Protein AF-A0A372FZQ7-F1 (afdb_monomer_lite)

Foldseek 3Di:
DPLPADWDWDQDPVRQIWIWTDDPPDIDIGRPPVVSVVVVVVVVVVCVVPDDPVRVVVVVVVVVPPD

Organism: NCBI:txid2294034

Secondary structure (DSSP, 8-state):
----S-EEEEE-TTS-EEEEEE-SS-EEEE--HHHHHHHHHHHHHHHHHHS-HHHHHHHHHHHHT--

Structure (mmCIF, N/CA/C/O backbone):
data_AF-A0A372FZQ7-F1
#
_entry.id   AF-A0A372FZQ7-F1
#
loop_
_atom_site.group_PDB
_atom_site.id
_atom_site.type_symbol
_atom_site.label_atom_id
_atom_site.label_alt_id
_atom_site.label_comp_id
_atom_site.label_asym_id
_atom_site.label_entity_id
_atom_site.label_seq_id
_atom_site.pdbx_PDB_ins_code
_atom_site.Cartn_x
_atom_site.Cartn_y
_atom_site.Cartn_z
_atom_site.occupancy
_atom_site.B_iso_or_equiv
_atom_site.auth_seq_id
_atom_site.auth_comp_id
_atom_site.auth_asym_id
_atom_site.auth_atom_id
_atom_site.pdbx_PDB_model_num
ATOM 1 N N . MET A 1 1 ? 15.513 -6.522 1.645 1.00 43.84 1 MET A N 1
ATOM 2 C CA . MET A 1 1 ? 15.656 -5.079 1.366 1.00 43.84 1 MET A CA 1
ATOM 3 C C . MET A 1 1 ? 14.539 -4.347 2.094 1.00 43.84 1 MET A C 1
ATOM 5 O O . MET A 1 1 ? 13.375 -4.539 1.758 1.00 43.84 1 MET A O 1
ATOM 9 N N . ALA A 1 2 ? 14.861 -3.628 3.168 1.00 45.81 2 ALA A N 1
ATOM 10 C CA . ALA A 1 2 ? 13.943 -2.635 3.719 1.00 45.81 2 ALA A CA 1
ATOM 11 C C . ALA A 1 2 ? 13.976 -1.436 2.766 1.00 45.81 2 ALA A C 1
ATOM 13 O O . ALA A 1 2 ? 15.065 -1.054 2.339 1.00 45.81 2 ALA A O 1
ATOM 14 N N . ALA A 1 3 ? 12.824 -0.890 2.381 1.00 53.69 3 ALA A N 1
ATOM 15 C CA . ALA A 1 3 ? 12.793 0.376 1.664 1.00 53.69 3 ALA A CA 1
ATOM 16 C C . ALA A 1 3 ? 13.323 1.444 2.632 1.00 53.69 3 ALA A C 1
ATOM 18 O O . ALA A 1 3 ? 12.611 1.895 3.519 1.00 53.69 3 ALA A O 1
ATOM 19 N N . SER A 1 4 ? 14.610 1.775 2.540 1.00 55.56 4 SER A N 1
ATOM 20 C CA . SER A 1 4 ? 15.279 2.749 3.411 1.00 55.56 4 SER A CA 1
ATOM 21 C C . SER A 1 4 ? 14.992 4.200 2.993 1.00 55.56 4 SER A C 1
ATOM 23 O O . SER A 1 4 ? 15.782 5.094 3.279 1.00 55.56 4 SER A O 1
ATOM 25 N N . GLY A 1 5 ? 13.887 4.430 2.283 1.00 68.56 5 GLY A N 1
ATOM 26 C CA . GLY A 1 5 ? 13.440 5.716 1.762 1.00 68.56 5 GLY A CA 1
ATOM 27 C C . GLY A 1 5 ? 11.919 5.723 1.612 1.00 68.56 5 GLY A C 1
ATOM 28 O O . GLY A 1 5 ? 11.292 4.661 1.588 1.00 68.56 5 GLY A O 1
ATOM 29 N N . GLY A 1 6 ? 11.332 6.920 1.552 1.00 77.69 6 GLY A N 1
ATOM 30 C CA . GLY A 1 6 ? 9.894 7.087 1.350 1.00 77.69 6 GLY A CA 1
ATOM 31 C C . GLY A 1 6 ? 9.431 6.433 0.048 1.00 77.69 6 GLY A C 1
ATOM 32 O O . GLY A 1 6 ? 10.154 6.423 -0.949 1.00 77.69 6 GLY A O 1
ATOM 33 N N . PHE A 1 7 ? 8.227 5.874 0.068 1.00 86.25 7 PHE A N 1
ATOM 34 C CA . PHE A 1 7 ? 7.594 5.270 -1.098 1.00 86.25 7 PHE A CA 1
ATOM 35 C C . PHE A 1 7 ? 6.154 5.757 -1.221 1.00 86.25 7 PHE A C 1
ATOM 37 O O . PHE A 1 7 ? 5.550 6.194 -0.241 1.00 86.25 7 PHE A O 1
ATOM 44 N N . VAL A 1 8 ? 5.608 5.653 -2.427 1.00 90.19 8 VAL A N 1
ATOM 45 C CA . VAL A 1 8 ? 4.198 5.915 -2.719 1.00 90.19 8 VAL A CA 1
ATOM 46 C C . VAL A 1 8 ? 3.602 4.661 -3.346 1.00 90.19 8 VAL A C 1
ATOM 48 O O . VAL A 1 8 ? 4.154 4.138 -4.313 1.00 90.19 8 VAL A O 1
ATOM 51 N N . LEU A 1 9 ? 2.488 4.178 -2.794 1.00 91.12 9 LEU A N 1
ATOM 52 C CA . LEU A 1 9 ? 1.637 3.174 -3.437 1.00 91.12 9 LEU A CA 1
ATOM 53 C C . LEU A 1 9 ? 0.676 3.897 -4.383 1.00 91.12 9 LEU A C 1
ATOM 55 O O . LEU A 1 9 ? 0.013 4.852 -3.979 1.00 91.12 9 LEU A O 1
ATOM 59 N N . VAL A 1 10 ? 0.633 3.467 -5.641 1.00 91.19 10 VAL A N 1
ATOM 60 C CA . VAL A 1 10 ? -0.158 4.094 -6.704 1.00 91.19 10 VAL A CA 1
ATOM 61 C C . VAL A 1 10 ? -1.088 3.054 -7.314 1.00 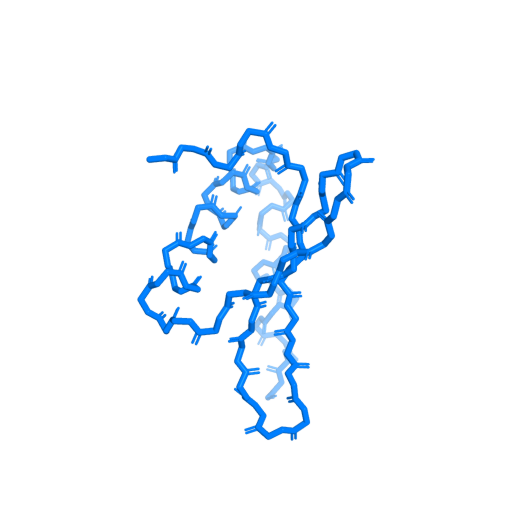91.19 10 VAL A C 1
ATOM 63 O O . VAL A 1 10 ? -0.647 1.956 -7.651 1.00 91.19 10 VAL A O 1
ATOM 66 N N . GLU A 1 11 ? -2.357 3.419 -7.483 1.00 92.31 11 GLU A N 1
ATOM 67 C CA . GLU A 1 11 ? -3.322 2.673 -8.292 1.00 92.31 11 GLU A CA 1
ATOM 68 C C . GLU A 1 11 ? -3.417 3.329 -9.677 1.00 92.31 11 GLU A C 1
ATOM 70 O O . GLU A 1 11 ? -3.657 4.533 -9.802 1.00 92.31 11 GLU A O 1
ATOM 75 N N . LEU A 1 12 ? -3.158 2.541 -10.716 1.00 86.75 12 LEU A N 1
ATOM 76 C CA . LEU A 1 12 ? -3.212 2.944 -12.116 1.00 86.75 12 LEU A CA 1
ATOM 77 C C . LEU A 1 12 ? -4.658 2.846 -12.646 1.00 86.75 12 LEU A C 1
ATOM 79 O O . LEU A 1 12 ? -5.492 2.152 -12.061 1.00 86.75 12 LEU A O 1
ATOM 83 N N . PRO A 1 13 ? -4.996 3.526 -13.761 1.00 88.88 13 PRO A N 1
ATOM 84 C CA . PRO A 1 13 ? -6.366 3.556 -14.293 1.00 88.88 13 PRO A CA 1
ATOM 85 C C . PRO A 1 13 ? -6.972 2.185 -14.642 1.00 88.88 13 PRO A C 1
ATOM 87 O O . PRO A 1 13 ? -8.192 2.042 -14.694 1.00 88.88 13 PRO A O 1
ATOM 90 N N . ASP A 1 14 ? -6.134 1.184 -14.890 1.00 88.50 14 ASP A N 1
ATOM 91 C CA . ASP A 1 14 ? -6.483 -0.213 -15.170 1.00 88.50 14 ASP A CA 1
ATOM 92 C C . ASP A 1 14 ? -6.564 -1.092 -13.909 1.00 88.50 14 ASP A C 1
ATOM 94 O O . ASP A 1 14 ? -6.752 -2.305 -14.010 1.00 88.50 14 ASP A O 1
ATOM 98 N N . ARG A 1 15 ? -6.485 -0.480 -12.720 1.00 81.94 15 ARG A N 1
ATOM 99 C CA . ARG A 1 15 ? -6.364 -1.138 -11.410 1.00 81.94 15 ARG A CA 1
ATOM 100 C C . A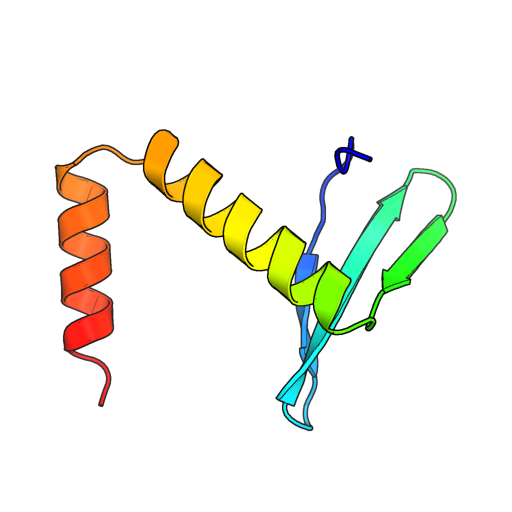RG A 1 15 ? -5.068 -1.916 -11.217 1.00 81.94 15 ARG A C 1
ATOM 102 O O . ARG A 1 15 ? -4.971 -2.712 -10.279 1.00 81.94 15 ARG A O 1
ATOM 109 N N . GLU A 1 16 ? -4.061 -1.693 -12.058 1.00 88.25 16 GLU A N 1
ATOM 110 C CA . GLU A 1 16 ? -2.715 -2.127 -11.717 1.00 88.25 16 GLU A CA 1
ATOM 111 C C . GLU A 1 16 ? -2.204 -1.326 -10.519 1.00 88.25 16 GLU A C 1
ATOM 113 O O . GLU A 1 16 ? -2.532 -0.155 -10.322 1.00 88.25 16 GLU A O 1
ATOM 118 N N . GLN A 1 17 ? -1.392 -1.970 -9.692 1.00 92.31 17 GLN A N 1
ATOM 119 C CA . GLN A 1 17 ? -0.766 -1.324 -8.552 1.00 92.31 17 GLN A CA 1
ATOM 120 C C . GLN A 1 17 ? 0.735 -1.242 -8.779 1.00 92.31 17 GLN A C 1
ATOM 122 O O . GLN A 1 17 ? 1.365 -2.195 -9.241 1.00 92.31 17 GLN A O 1
ATOM 127 N N . ALA A 1 18 ? 1.311 -0.105 -8.416 1.00 93.25 18 ALA A N 1
ATOM 128 C CA . ALA A 1 18 ? 2.739 0.123 -8.509 1.00 93.25 18 ALA A CA 1
ATOM 129 C C . ALA A 1 18 ? 3.264 0.855 -7.275 1.00 93.25 18 ALA A C 1
ATOM 131 O O . ALA A 1 18 ? 2.539 1.548 -6.562 1.00 93.25 18 ALA A O 1
ATOM 132 N N . ILE A 1 19 ? 4.563 0.717 -7.046 1.00 92.38 19 ILE A N 1
ATOM 133 C CA . ILE A 1 19 ? 5.304 1.480 -6.052 1.00 92.38 19 ILE A CA 1
ATOM 134 C C . ILE A 1 19 ? 6.169 2.485 -6.788 1.00 92.38 19 ILE A C 1
ATOM 136 O O . ILE A 1 19 ? 6.978 2.101 -7.634 1.00 92.38 19 ILE A O 1
ATOM 140 N N . TYR A 1 20 ? 6.048 3.754 -6.420 1.00 90.50 20 TYR A N 1
ATOM 141 C CA . TYR A 1 20 ? 7.018 4.774 -6.780 1.00 90.50 20 TYR A CA 1
ATOM 142 C C . TYR A 1 20 ? 7.992 4.999 -5.623 1.00 90.50 20 TYR A C 1
ATOM 144 O O . TYR A 1 20 ? 7.592 5.234 -4.482 1.00 90.50 20 TYR A O 1
ATOM 152 N N . LEU A 1 21 ? 9.283 4.919 -5.928 1.00 87.88 21 LEU A N 1
ATOM 153 C CA . LEU A 1 21 ? 10.384 5.186 -5.011 1.00 87.88 21 LEU A CA 1
ATOM 154 C C . LEU A 1 21 ? 11.182 6.360 -5.549 1.00 87.88 21 LEU A C 1
ATOM 156 O O . LEU A 1 21 ? 11.688 6.296 -6.668 1.00 87.88 21 LEU A O 1
ATOM 160 N N . GLU A 1 22 ? 11.354 7.396 -4.740 1.00 81.50 22 GLU A N 1
ATOM 161 C CA . GLU A 1 22 ? 12.234 8.507 -5.076 1.00 81.50 22 GLU A CA 1
ATOM 162 C C . GLU A 1 22 ? 13.507 8.425 -4.241 1.00 81.50 22 GLU A C 1
ATOM 164 O O . GLU A 1 22 ? 13.470 8.345 -3.013 1.00 81.50 22 GLU A O 1
ATOM 169 N N . ASN A 1 23 ? 14.655 8.435 -4.912 1.00 77.69 23 ASN A N 1
ATOM 170 C CA . ASN A 1 23 ? 15.927 8.726 -4.271 1.00 77.69 23 ASN A CA 1
ATOM 171 C C . ASN A 1 23 ? 16.488 10.040 -4.825 1.00 77.69 23 ASN A C 1
ATOM 173 O O . ASN A 1 23 ? 16.027 10.538 -5.849 1.00 77.69 23 ASN A O 1
ATOM 177 N N . ALA A 1 24 ? 17.522 10.576 -4.171 1.00 74.38 24 ALA A N 1
ATOM 178 C CA . ALA A 1 24 ? 18.112 11.871 -4.520 1.00 74.38 24 ALA A CA 1
ATOM 179 C C . ALA A 1 24 ? 18.631 11.976 -5.970 1.00 74.38 24 ALA A C 1
ATOM 181 O O . ALA A 1 24 ? 18.887 13.078 -6.444 1.00 74.38 24 ALA A O 1
ATOM 182 N N . ALA A 1 25 ? 18.813 10.851 -6.666 1.00 77.56 25 ALA A N 1
ATOM 183 C CA . ALA A 1 25 ? 19.322 10.811 -8.030 1.00 77.56 25 ALA A CA 1
ATOM 184 C C . ALA A 1 25 ? 18.258 10.433 -9.078 1.00 77.56 25 ALA A C 1
ATOM 186 O O . ALA A 1 25 ? 18.401 10.812 -10.241 1.00 77.56 25 ALA A O 1
ATOM 187 N N . ARG A 1 26 ? 17.238 9.637 -8.722 1.00 78.56 26 ARG A N 1
ATOM 188 C CA . ARG A 1 26 ? 16.286 9.045 -9.673 1.00 78.56 26 ARG A CA 1
ATOM 189 C C . ARG A 1 26 ? 15.031 8.484 -8.987 1.00 78.56 26 ARG A C 1
ATOM 191 O O . ARG A 1 26 ? 15.112 7.849 -7.937 1.00 78.56 26 ARG A O 1
ATOM 198 N N . GLY A 1 27 ? 13.894 8.624 -9.671 1.00 85.06 27 GLY A N 1
ATOM 199 C CA . GLY A 1 27 ? 12.656 7.897 -9.385 1.00 85.06 27 GLY A CA 1
ATOM 200 C C . GLY A 1 27 ? 12.626 6.497 -10.013 1.00 85.06 27 GLY A C 1
ATOM 201 O O . G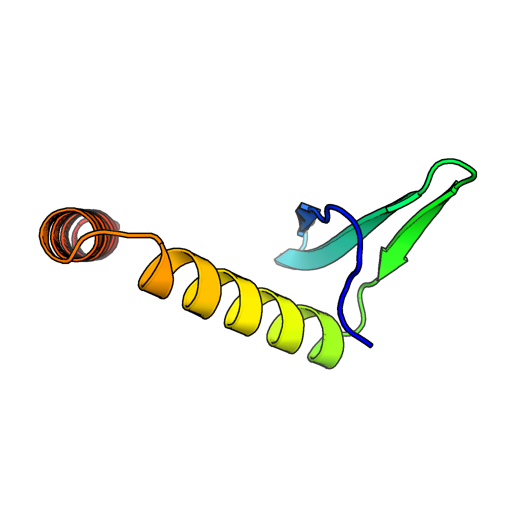LY A 1 27 ? 13.113 6.294 -11.128 1.00 85.06 27 GLY A O 1
ATOM 202 N N . HIS A 1 28 ? 12.053 5.523 -9.311 1.00 88.06 28 HIS A N 1
ATOM 203 C CA . HIS A 1 28 ? 11.895 4.144 -9.769 1.00 88.06 28 HIS A CA 1
ATOM 204 C C . HIS A 1 28 ? 10.451 3.674 -9.587 1.00 88.06 28 HIS A C 1
ATOM 206 O O . HIS A 1 28 ? 9.853 3.914 -8.541 1.00 88.06 28 HIS A O 1
ATOM 212 N N . VAL A 1 29 ? 9.912 2.991 -10.599 1.00 91.31 29 VAL A N 1
ATOM 213 C CA . VAL A 1 29 ? 8.573 2.392 -10.566 1.00 91.31 29 VAL A CA 1
ATOM 214 C C . VAL A 1 29 ? 8.722 0.878 -10.510 1.00 91.31 29 VAL A C 1
ATOM 216 O O . VAL A 1 29 ? 9.421 0.299 -11.338 1.00 91.31 29 VAL A O 1
ATOM 219 N N . ILE A 1 30 ? 8.064 0.249 -9.539 1.00 91.88 30 ILE A N 1
ATOM 220 C CA . ILE A 1 30 ? 8.001 -1.205 -9.378 1.00 91.88 30 ILE A CA 1
ATOM 221 C C . ILE A 1 30 ? 6.542 -1.632 -9.516 1.00 91.88 30 ILE A C 1
ATOM 223 O O . ILE A 1 30 ? 5.715 -1.216 -8.712 1.00 91.88 30 ILE A O 1
ATOM 227 N N . ASN A 1 31 ? 6.234 -2.478 -10.495 1.00 91.81 31 ASN A N 1
ATOM 228 C CA . ASN A 1 31 ? 4.898 -3.047 -10.721 1.00 91.81 31 ASN A CA 1
ATOM 229 C C . ASN A 1 31 ? 4.871 -4.580 -10.585 1.00 91.81 31 ASN A C 1
ATOM 231 O O . ASN A 1 31 ? 3.895 -5.220 -10.963 1.00 91.81 31 ASN A O 1
ATOM 235 N N . ASP A 1 32 ? 5.936 -5.179 -10.040 1.00 93.19 32 ASP A N 1
ATOM 236 C CA . ASP A 1 32 ? 5.946 -6.601 -9.703 1.00 93.19 32 ASP A CA 1
ATOM 237 C C . ASP A 1 32 ? 4.868 -6.900 -8.636 1.00 93.19 32 ASP A C 1
ATOM 239 O O . ASP A 1 32 ? 4.967 -6.377 -7.517 1.00 93.19 32 ASP A O 1
ATOM 243 N N . PRO A 1 33 ? 3.851 -7.734 -8.931 1.00 90.88 33 PRO A N 1
ATOM 244 C CA . PRO A 1 33 ? 2.699 -7.905 -8.047 1.00 90.88 33 PRO A CA 1
ATOM 245 C C . PRO A 1 33 ? 3.049 -8.453 -6.660 1.00 90.88 33 PRO A C 1
ATOM 247 O O . PRO A 1 33 ? 2.397 -8.103 -5.674 1.00 90.88 33 PRO A O 1
ATOM 250 N N . ASP A 1 34 ? 4.065 -9.313 -6.556 1.00 93.31 34 ASP A N 1
ATOM 251 C CA . ASP A 1 34 ? 4.500 -9.869 -5.272 1.00 93.31 34 ASP A CA 1
ATOM 252 C C . ASP A 1 34 ? 5.194 -8.817 -4.409 1.00 93.31 34 ASP A C 1
ATOM 254 O O . ASP A 1 34 ? 4.924 -8.715 -3.207 1.00 93.31 34 ASP A O 1
ATOM 258 N N . THR A 1 35 ? 6.035 -7.988 -5.024 1.00 91.12 35 THR A N 1
ATOM 259 C CA . THR A 1 35 ? 6.692 -6.866 -4.353 1.00 91.12 35 THR A CA 1
ATOM 260 C C . THR A 1 35 ? 5.682 -5.818 -3.894 1.00 91.12 35 THR A C 1
ATOM 262 O O . THR A 1 35 ? 5.761 -5.358 -2.753 1.00 91.12 35 THR A O 1
ATOM 265 N N . VAL A 1 36 ? 4.699 -5.486 -4.734 1.00 92.94 36 VAL A N 1
ATOM 266 C CA . VAL A 1 36 ? 3.609 -4.561 -4.389 1.00 92.94 36 VAL A CA 1
ATOM 267 C C . VAL A 1 36 ? 2.821 -5.080 -3.183 1.00 92.94 36 VAL A C 1
ATOM 269 O O . VAL A 1 36 ? 2.751 -4.397 -2.161 1.00 92.94 36 VAL A O 1
ATOM 272 N N . ARG A 1 37 ? 2.345 -6.334 -3.226 1.00 92.12 37 ARG A N 1
ATOM 273 C CA . ARG A 1 37 ? 1.628 -6.972 -2.103 1.00 92.12 37 ARG A CA 1
ATOM 274 C C . ARG A 1 37 ? 2.453 -7.077 -0.825 1.00 92.12 37 ARG A C 1
ATOM 276 O O . ARG A 1 37 ? 1.906 -7.130 0.278 1.00 92.12 37 ARG A O 1
ATOM 283 N N . LEU A 1 38 ? 3.771 -7.223 -0.942 1.00 92.06 38 LEU A N 1
ATOM 284 C CA . LEU A 1 38 ? 4.653 -7.259 0.219 1.00 92.06 38 LEU A CA 1
ATOM 285 C C . LEU A 1 38 ? 4.739 -5.886 0.890 1.00 92.06 38 LEU A C 1
ATOM 287 O O . LEU A 1 38 ? 4.733 -5.814 2.118 1.00 92.06 38 LEU A O 1
ATOM 291 N N . MET A 1 39 ? 4.852 -4.817 0.105 1.00 90.44 39 MET A N 1
ATOM 292 C CA . MET A 1 39 ? 4.980 -3.463 0.642 1.00 90.44 39 MET A CA 1
ATOM 293 C C . MET A 1 39 ? 3.660 -2.940 1.198 1.00 90.44 39 MET A C 1
ATOM 295 O O . MET A 1 39 ? 3.678 -2.331 2.262 1.00 90.44 39 MET A O 1
ATOM 299 N N . ASP A 1 40 ? 2.539 -3.271 0.562 1.00 91.00 40 ASP A N 1
ATOM 300 C CA . ASP A 1 40 ? 1.194 -2.979 1.066 1.00 91.00 40 ASP A CA 1
ATOM 301 C C . ASP A 1 40 ? 0.978 -3.570 2.473 1.00 91.00 40 ASP A C 1
ATOM 303 O O . ASP A 1 40 ? 0.734 -2.853 3.440 1.00 91.00 40 ASP A O 1
ATOM 307 N N . ARG A 1 41 ? 1.275 -4.865 2.657 1.00 91.31 41 ARG A N 1
ATOM 308 C CA . ARG A 1 41 ? 1.197 -5.514 3.981 1.00 91.31 41 ARG A CA 1
ATOM 309 C C . ARG A 1 41 ? 2.135 -4.909 5.026 1.00 91.31 41 ARG A C 1
ATOM 311 O O . ARG A 1 41 ? 1.805 -4.876 6.210 1.00 91.31 41 ARG A O 1
ATOM 318 N N . LYS A 1 42 ? 3.328 -4.468 4.616 1.00 89.75 42 LYS A N 1
ATOM 319 C CA . LYS A 1 42 ? 4.260 -3.787 5.528 1.00 89.75 42 LYS A CA 1
ATOM 320 C C . LYS A 1 42 ? 3.722 -2.429 5.953 1.00 89.75 42 LYS A C 1
ATOM 322 O O . LYS A 1 42 ? 3.866 -2.080 7.120 1.00 89.75 42 LYS A O 1
ATOM 327 N N . TRP A 1 43 ? 3.125 -1.688 5.025 1.00 88.62 43 TRP A N 1
ATOM 328 C CA . TRP A 1 43 ? 2.488 -0.413 5.313 1.00 88.62 43 TRP A CA 1
ATOM 329 C C . TRP A 1 43 ? 1.340 -0.580 6.309 1.00 88.62 43 TRP A C 1
ATOM 331 O O . TRP A 1 43 ? 1.330 0.107 7.328 1.00 88.62 43 TRP A O 1
ATOM 341 N N . ASP A 1 44 ? 0.458 -1.554 6.086 1.00 88.25 44 ASP A N 1
ATOM 342 C CA . ASP A 1 44 ? -0.648 -1.857 6.999 1.00 88.25 44 ASP A CA 1
ATOM 343 C C . ASP A 1 44 ? -0.169 -2.213 8.411 1.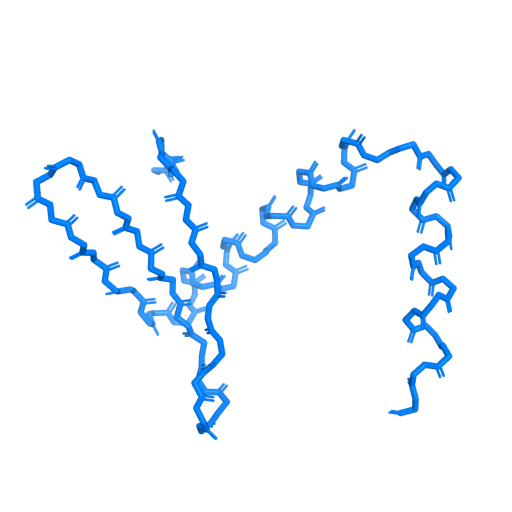00 88.25 44 ASP A C 1
ATOM 345 O O . ASP A 1 44 ? -0.724 -1.728 9.399 1.00 88.25 44 ASP A O 1
ATOM 349 N N . SER A 1 45 ? 0.889 -3.025 8.526 1.00 87.31 45 SER A N 1
ATOM 350 C CA . SER A 1 45 ? 1.481 -3.374 9.825 1.00 87.31 45 SER A CA 1
ATOM 351 C C . SER A 1 45 ? 2.043 -2.144 10.536 1.00 87.31 45 SER A C 1
ATOM 353 O O . SER A 1 45 ? 1.733 -1.914 11.703 1.00 87.31 45 SER A O 1
ATOM 355 N N . LEU A 1 46 ? 2.832 -1.327 9.828 1.00 87.12 46 LEU A N 1
ATOM 356 C CA . LEU A 1 46 ? 3.429 -0.105 10.378 1.00 87.12 46 LEU A CA 1
ATOM 357 C C . LEU A 1 46 ? 2.359 0.894 10.821 1.00 87.12 46 LEU A C 1
ATOM 359 O O . LEU A 1 46 ? 2.480 1.503 11.884 1.00 87.12 46 LEU A O 1
ATOM 363 N N . LEU A 1 47 ? 1.301 1.048 10.024 1.00 84.88 47 LEU A N 1
ATOM 364 C CA . LEU A 1 47 ? 0.171 1.891 10.378 1.00 84.88 47 LEU A CA 1
ATOM 365 C C . LEU A 1 47 ? -0.530 1.344 11.627 1.00 84.88 47 LEU A C 1
ATOM 367 O O . LEU A 1 47 ? -0.783 2.099 12.559 1.00 84.88 47 LEU A O 1
ATOM 371 N N . GLY A 1 48 ? -0.787 0.036 11.691 1.00 85.06 48 GLY A N 1
ATOM 372 C CA . GLY A 1 48 ? -1.396 -0.608 12.855 1.00 85.06 48 GLY A CA 1
ATOM 373 C C . GLY A 1 48 ? -0.591 -0.440 14.147 1.00 85.06 48 GLY A C 1
ATOM 374 O O . GLY A 1 48 ? -1.181 -0.194 15.195 1.00 85.06 48 GLY A O 1
ATOM 375 N N . GLU A 1 49 ? 0.739 -0.529 14.073 1.00 83.44 49 GLU A N 1
ATOM 376 C CA . GLU A 1 49 ? 1.649 -0.319 15.209 1.00 83.44 49 GLU A CA 1
ATOM 377 C C . GLU A 1 49 ? 1.704 1.147 15.665 1.00 83.44 49 GLU A C 1
ATOM 379 O O . GLU A 1 49 ? 1.824 1.422 16.859 1.00 83.44 49 GLU A O 1
ATOM 384 N N . ALA A 1 50 ? 1.613 2.094 14.727 1.00 85.56 50 ALA A N 1
ATOM 385 C CA . ALA A 1 50 ? 1.647 3.524 15.024 1.00 85.56 50 ALA A CA 1
ATOM 386 C C . ALA A 1 50 ? 0.301 4.071 15.534 1.00 85.56 50 ALA A C 1
ATOM 388 O O . ALA A 1 50 ? 0.265 5.097 16.219 1.00 85.56 50 ALA A O 1
ATOM 389 N N . LEU A 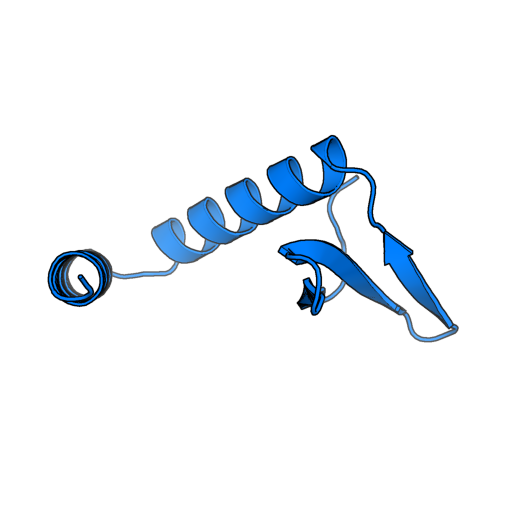1 51 ? -0.814 3.421 15.191 1.00 85.44 51 LEU A N 1
ATOM 390 C CA . LEU A 1 51 ? -2.147 3.848 15.595 1.00 85.44 51 LEU A CA 1
ATOM 391 C C . LEU A 1 51 ? -2.487 3.391 17.017 1.00 85.44 51 LEU A C 1
ATOM 393 O O . LEU A 1 51 ? -2.308 2.238 17.403 1.00 85.44 51 LEU A O 1
ATOM 397 N N . SER A 1 52 ? -3.090 4.290 17.795 1.00 84.19 52 SER A N 1
ATOM 398 C CA . SER A 1 52 ? -3.750 3.888 19.037 1.00 84.19 52 SER A CA 1
ATOM 399 C C . SER A 1 52 ? -4.949 2.981 18.740 1.00 84.19 52 SER A C 1
ATOM 401 O O . SER A 1 52 ? -5.625 3.139 17.721 1.00 84.19 52 SER A O 1
ATOM 403 N N . THR A 1 53 ? -5.293 2.090 19.676 1.00 83.69 53 THR A N 1
ATOM 404 C CA . THR A 1 53 ? -6.448 1.182 19.553 1.00 83.69 53 THR A CA 1
ATOM 405 C C . THR A 1 53 ? -7.740 1.903 19.157 1.00 83.69 53 THR A C 1
ATOM 407 O O . THR A 1 53 ? -8.492 1.404 18.324 1.00 83.69 53 THR A O 1
ATOM 410 N N . SER A 1 54 ? -7.999 3.092 19.716 1.00 83.81 54 SER A N 1
ATOM 411 C CA . SER A 1 54 ? -9.176 3.903 19.373 1.00 83.81 54 SER A CA 1
ATOM 412 C C . SER A 1 54 ? -9.178 4.329 17.904 1.00 83.81 54 SER A C 1
ATOM 414 O O . SER A 1 54 ? -10.203 4.228 17.236 1.00 83.81 54 SER A O 1
ATOM 416 N N . THR A 1 55 ? -8.024 4.747 17.383 1.00 84.19 55 THR A N 1
ATOM 417 C CA . THR A 1 55 ? -7.892 5.218 16.000 1.00 84.19 55 THR A CA 1
ATOM 418 C C . THR A 1 55 ? -8.021 4.063 15.010 1.00 84.19 55 THR A C 1
ATOM 420 O O . THR A 1 55 ? -8.702 4.196 13.993 1.00 84.19 55 THR A O 1
ATOM 423 N N . SER A 1 56 ? -7.455 2.899 15.340 1.00 82.38 56 SER A N 1
ATOM 424 C CA . SER A 1 56 ? -7.634 1.671 14.557 1.00 82.38 56 SER A CA 1
ATOM 425 C C . SER A 1 56 ? -9.106 1.244 14.495 1.00 82.38 56 SER A C 1
ATOM 427 O O . SER A 1 56 ? -9.610 0.898 13.426 1.00 82.38 56 SER A O 1
ATOM 429 N N . LEU A 1 57 ? -9.833 1.317 15.618 1.00 86.12 57 LEU A N 1
ATOM 430 C CA . LEU A 1 57 ? -11.268 1.010 15.664 1.00 86.12 57 LEU A CA 1
ATOM 431 C C . LEU A 1 57 ? -12.103 1.974 14.810 1.00 86.12 57 LEU A C 1
ATOM 433 O O . LEU A 1 57 ? -13.018 1.532 14.111 1.00 86.12 57 LEU A O 1
ATOM 437 N N . ASP A 1 58 ? -11.789 3.268 14.837 1.00 86.88 58 ASP A N 1
ATOM 438 C CA . ASP A 1 58 ? -12.477 4.265 14.015 1.00 86.88 58 ASP A CA 1
ATOM 439 C C . ASP A 1 58 ? -12.225 4.053 12.516 1.00 86.88 58 ASP A C 1
ATOM 441 O O . ASP A 1 58 ? -13.150 4.191 11.711 1.00 86.88 58 ASP A O 1
ATOM 445 N N . LEU A 1 59 ? -11.007 3.655 12.133 1.00 83.94 59 LEU A N 1
ATOM 446 C CA . LEU A 1 59 ? -10.673 3.317 10.748 1.00 83.94 59 LEU A CA 1
ATOM 447 C C . LEU A 1 59 ? -11.472 2.100 10.256 1.00 83.94 59 LEU A C 1
ATOM 449 O O . LEU A 1 59 ? -12.122 2.173 9.213 1.00 83.94 59 LEU A O 1
ATOM 453 N N . ILE A 1 60 ? -11.504 1.015 11.040 1.00 84.06 60 ILE A N 1
ATOM 454 C CA . ILE A 1 60 ? -12.286 -0.193 10.722 1.00 84.06 60 ILE A CA 1
ATOM 455 C C . ILE A 1 60 ? -13.767 0.151 10.544 1.00 84.06 60 ILE A C 1
ATOM 457 O O . ILE A 1 60 ? -14.416 -0.346 9.622 1.00 84.06 60 ILE A O 1
ATOM 461 N N . ARG A 1 61 ? -14.319 1.005 11.417 1.00 87.25 61 ARG A N 1
ATOM 462 C CA . ARG A 1 61 ? -15.715 1.444 11.312 1.00 87.25 61 ARG A CA 1
ATOM 463 C C . ARG A 1 61 ? -15.968 2.170 9.999 1.00 87.25 61 ARG A C 1
ATOM 465 O O . ARG A 1 61 ? -16.906 1.785 9.319 1.00 87.25 61 ARG A O 1
ATOM 472 N N . LYS A 1 62 ? -15.132 3.146 9.621 1.00 82.38 62 LYS A N 1
ATOM 473 C CA . LYS A 1 62 ? -15.270 3.896 8.355 1.00 82.38 62 LYS A CA 1
ATOM 474 C C . LYS A 1 62 ? -15.265 2.979 7.132 1.00 82.38 62 LYS A C 1
ATOM 476 O O . LYS A 1 62 ? -16.127 3.117 6.270 1.00 82.38 62 LYS A O 1
ATOM 481 N N . LEU A 1 63 ? -14.347 2.015 7.091 1.00 80.50 63 LEU A N 1
ATOM 482 C CA . LEU A 1 63 ? -14.239 1.079 5.970 1.00 80.50 63 LEU A CA 1
ATOM 483 C C . LEU A 1 63 ? -15.448 0.138 5.875 1.00 80.50 63 LEU A C 1
ATOM 485 O O . LEU A 1 63 ? -15.904 -0.151 4.777 1.00 80.50 63 LEU A O 1
ATOM 489 N N . LYS A 1 64 ? -16.043 -0.269 7.006 1.00 73.38 64 LYS A N 1
ATOM 490 C CA . LYS A 1 64 ? -17.287 -1.061 7.011 1.00 73.38 64 LYS A CA 1
ATOM 491 C C . LYS A 1 64 ? -18.520 -0.310 6.492 1.00 73.38 64 LYS A C 1
ATOM 493 O O . LYS A 1 64 ? -19.497 -0.969 6.154 1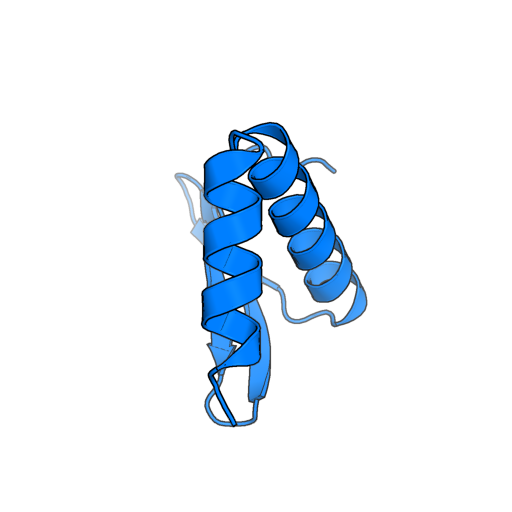.00 73.38 64 LYS A O 1
ATOM 498 N N . VAL A 1 65 ? -18.514 1.027 6.470 1.00 58.59 65 VAL A N 1
ATOM 499 C CA . VAL A 1 65 ? -19.653 1.832 5.974 1.00 58.59 65 VAL A CA 1
ATOM 500 C C . VAL A 1 65 ? -19.520 2.187 4.490 1.00 58.59 65 VAL A C 1
ATOM 502 O O . VAL A 1 65 ? -20.393 2.862 3.952 1.00 58.59 65 VAL A O 1
ATOM 505 N N . THR A 1 66 ? -18.450 1.757 3.817 1.00 43.53 66 THR A N 1
ATOM 506 C CA . THR A 1 66 ? -18.280 1.996 2.378 1.00 43.53 66 THR A CA 1
ATOM 507 C C . THR A 1 66 ? -18.819 0.767 1.629 1.00 43.53 66 THR A C 1
ATOM 509 O O . THR A 1 66 ? -18.278 -0.317 1.851 1.00 43.53 66 THR A O 1
ATOM 512 N N . PRO A 1 67 ? -19.924 0.888 0.863 1.00 52.38 67 PRO A N 1
ATOM 513 C CA . PRO A 1 67 ? -20.562 -0.236 0.172 1.00 52.38 67 PRO A CA 1
ATOM 514 C C . PRO A 1 67 ? -19.745 -0.770 -1.008 1.00 52.38 67 PRO A C 1
ATOM 516 O O . PRO A 1 67 ? -18.956 0.009 -1.591 1.00 52.38 67 PRO A O 1
#

Sequence (67 aa):
MAASGGFVLVELPDREQAIYLENAARGHVINDPDTVRLMDRKWDSLLGEALSTSTSLDLIRKLKVTP

InterPro domains:
  IPR043917 Domain of unknown function DUF5753 [PF19054] (4-62)

pLDDT: mean 82.77, std 12.28, range [43.53, 93.31]

Radius of gyration: 14.41 Å; chains: 1; bounding box: 40×22×35 Å